Protein AF-A0AAD4Z8L3-F1 (afdb_monomer_lite)

Structure (mmCIF, N/CA/C/O backbone):
data_AF-A0AAD4Z8L3-F1
#
_entry.id   AF-A0AAD4Z8L3-F1
#
loop_
_atom_site.group_PDB
_atom_site.id
_atom_site.type_symbol
_atom_site.label_atom_id
_atom_site.label_alt_id
_atom_site.label_comp_id
_atom_site.label_asym_id
_atom_site.label_entity_id
_atom_site.label_seq_id
_atom_site.pdbx_PDB_ins_code
_atom_site.Cartn_x
_atom_site.Cartn_y
_atom_site.Cartn_z
_atom_site.occupancy
_atom_site.B_iso_or_equiv
_atom_site.auth_seq_id
_atom_site.auth_comp_id
_atom_site.auth_asym_id
_atom_site.auth_atom_id
_atom_site.pdbx_PDB_model_num
ATOM 1 N N . MET A 1 1 ? -22.658 4.045 -16.690 1.00 63.47 1 MET A N 1
ATOM 2 C CA . MET A 1 1 ? -21.871 4.458 -17.876 1.00 63.47 1 MET A CA 1
ATOM 3 C C . MET A 1 1 ? -20.687 3.513 -18.017 1.00 63.47 1 MET A C 1
ATOM 5 O O . MET A 1 1 ? -20.037 3.263 -17.012 1.00 63.47 1 MET A O 1
ATOM 9 N N . ALA A 1 2 ? -20.429 2.966 -19.207 1.00 71.88 2 ALA A N 1
ATOM 10 C CA . ALA A 1 2 ? -19.299 2.068 -19.457 1.00 71.88 2 ALA A CA 1
ATOM 11 C C . ALA A 1 2 ? -18.301 2.751 -20.402 1.00 71.88 2 ALA A C 1
ATOM 13 O O . ALA A 1 2 ? -18.690 3.223 -21.468 1.00 71.88 2 ALA A O 1
ATOM 14 N N . TYR A 1 3 ? -17.031 2.831 -20.001 1.00 79.56 3 TYR A N 1
ATOM 15 C CA . TYR A 1 3 ? -15.963 3.380 -20.837 1.00 79.56 3 TYR A CA 1
ATOM 16 C C . TYR A 1 3 ? -15.341 2.268 -21.682 1.00 79.56 3 TYR A C 1
ATOM 18 O O . TYR A 1 3 ? -14.820 1.291 -21.144 1.00 79.56 3 TYR A O 1
ATOM 26 N N . VAL A 1 4 ? -15.372 2.428 -23.005 1.00 85.44 4 VAL A N 1
ATOM 27 C CA . VAL A 1 4 ? -14.722 1.504 -23.940 1.00 85.44 4 VAL A CA 1
ATOM 28 C C . VAL A 1 4 ? -13.246 1.880 -24.056 1.00 85.44 4 VAL A C 1
ATOM 30 O O . VAL A 1 4 ? -12.906 2.985 -24.472 1.00 85.44 4 VAL A O 1
ATOM 33 N N . VAL A 1 5 ? -12.359 0.959 -23.674 1.00 83.12 5 VAL A N 1
ATOM 34 C CA . VAL A 1 5 ? -10.903 1.138 -23.766 1.00 83.12 5 VAL A CA 1
ATOM 35 C C . VAL A 1 5 ? -10.377 0.354 -24.968 1.00 83.12 5 VAL A C 1
ATOM 37 O O . VAL A 1 5 ? -10.510 -0.870 -25.015 1.00 83.12 5 VAL A O 1
ATOM 40 N N . GLY A 1 6 ? -9.755 1.050 -25.924 1.00 85.06 6 GLY A N 1
ATOM 41 C CA . GLY A 1 6 ? -9.113 0.426 -27.087 1.00 85.06 6 GLY A CA 1
ATOM 42 C C . GLY A 1 6 ? -7.962 -0.511 -26.694 1.00 85.06 6 GLY A C 1
ATOM 43 O O . GLY A 1 6 ? -7.304 -0.301 -25.672 1.00 85.06 6 GLY A O 1
ATOM 44 N N . GLU A 1 7 ? -7.698 -1.549 -27.496 1.00 81.19 7 GLU A N 1
ATOM 45 C CA . GLU A 1 7 ? -6.756 -2.628 -27.145 1.00 81.19 7 GLU A CA 1
ATOM 46 C C . GLU A 1 7 ? -5.345 -2.157 -26.779 1.00 81.19 7 GLU A C 1
ATOM 48 O O . GLU A 1 7 ? -4.801 -2.613 -25.773 1.00 81.19 7 GLU A O 1
ATOM 53 N N . GLY A 1 8 ? -4.786 -1.185 -27.505 1.00 85.00 8 GLY A N 1
ATOM 54 C CA . GLY A 1 8 ? -3.452 -0.645 -27.215 1.00 85.00 8 GLY A CA 1
ATOM 55 C C . GLY A 1 8 ? -3.352 0.132 -25.892 1.00 85.00 8 GLY A C 1
ATOM 56 O O . GLY A 1 8 ? -2.265 0.276 -25.338 1.00 85.00 8 GLY A O 1
ATOM 57 N N . GLY A 1 9 ? -4.478 0.608 -25.347 1.00 84.94 9 GLY A N 1
ATOM 58 C CA . GLY A 1 9 ? -4.519 1.442 -24.141 1.00 84.94 9 GLY A CA 1
ATOM 59 C C . GLY A 1 9 ? -4.767 0.679 -22.838 1.00 84.94 9 GLY A C 1
ATOM 60 O O . GLY A 1 9 ? -4.521 1.221 -21.758 1.00 84.94 9 GLY A O 1
ATOM 61 N N . LYS A 1 10 ? -5.218 -0.581 -22.903 1.00 88.81 10 LYS A N 1
ATOM 62 C CA . LYS A 1 10 ? -5.666 -1.356 -21.727 1.00 88.81 10 LYS A CA 1
ATOM 63 C C . LYS A 1 10 ? -4.604 -1.425 -20.629 1.00 88.81 10 LYS A C 1
ATOM 65 O O . LYS A 1 10 ? -4.886 -1.122 -19.471 1.00 88.81 10 LYS A O 1
ATOM 70 N N . LYS A 1 11 ? -3.358 -1.746 -20.994 1.00 90.75 11 LYS A N 1
ATOM 71 C CA . LYS A 1 11 ? -2.240 -1.844 -20.040 1.00 90.75 11 LYS A CA 1
ATOM 72 C C . LYS A 1 11 ? -1.977 -0.518 -19.328 1.00 90.75 11 LYS A C 1
ATOM 74 O O . LYS A 1 11 ? -1.771 -0.505 -18.114 1.00 90.75 11 LYS A O 1
ATOM 79 N N . MET A 1 12 ? -1.990 0.588 -20.067 1.00 91.62 12 MET A N 1
ATOM 80 C CA . MET A 1 12 ? -1.749 1.923 -19.521 1.00 91.62 12 MET A CA 1
ATOM 81 C C . MET A 1 12 ? -2.871 2.346 -18.567 1.00 91.62 12 MET A C 1
ATOM 83 O O . MET A 1 12 ? -2.592 2.833 -17.468 1.00 91.62 12 MET A O 1
ATOM 87 N N . VAL A 1 13 ? -4.127 2.114 -18.957 1.00 92.06 13 VAL A N 1
ATOM 88 C CA . VAL A 1 13 ? -5.303 2.443 -18.141 1.00 92.06 13 VAL A CA 1
ATOM 89 C C . VAL A 1 13 ? -5.298 1.638 -16.843 1.00 92.06 13 VAL A C 1
ATOM 91 O O . VAL A 1 13 ? -5.382 2.226 -15.765 1.00 92.06 13 VAL A O 1
ATOM 94 N N . LEU A 1 14 ? -5.102 0.318 -16.920 1.00 91.56 14 LEU A N 1
ATOM 95 C CA . LEU A 1 14 ? -5.047 -0.548 -15.739 1.00 91.56 14 LEU A CA 1
ATOM 96 C C . LEU A 1 14 ? -3.871 -0.197 -14.823 1.00 91.56 14 LEU A C 1
ATOM 98 O O . LEU A 1 14 ? -4.048 -0.113 -13.611 1.00 91.56 14 LEU A O 1
ATOM 102 N N . SER A 1 15 ? -2.690 0.076 -15.384 1.00 93.12 15 SER A N 1
ATOM 103 C CA . SER A 1 15 ? -1.519 0.488 -14.594 1.00 93.12 15 SER A CA 1
ATOM 104 C C . SER A 1 15 ? -1.769 1.806 -13.862 1.00 93.12 15 SER A C 1
ATOM 106 O O . SER A 1 15 ? -1.414 1.950 -12.691 1.00 93.12 15 SER A O 1
ATOM 108 N N . SER A 1 16 ? -2.420 2.761 -14.528 1.00 93.88 16 SER A N 1
ATOM 109 C CA . SER A 1 16 ? -2.769 4.054 -13.938 1.00 93.88 16 SER A CA 1
ATOM 110 C C . SER A 1 16 ? -3.822 3.910 -12.840 1.00 93.88 16 SER A C 1
ATOM 112 O O . SER A 1 16 ? -3.666 4.493 -11.768 1.00 93.88 16 SER A O 1
ATOM 114 N N . ALA A 1 17 ? -4.861 3.103 -13.071 1.00 94.75 17 ALA A N 1
ATOM 115 C CA . ALA A 1 17 ? -5.886 2.808 -12.074 1.00 94.75 17 ALA A CA 1
ATOM 116 C C . ALA A 1 17 ? -5.288 2.095 -10.852 1.00 94.75 17 ALA A C 1
ATOM 118 O O . ALA A 1 17 ? -5.521 2.510 -9.719 1.00 94.75 17 ALA A O 1
ATOM 119 N N . ALA A 1 18 ? -4.436 1.091 -11.071 1.00 95.38 18 ALA A N 1
ATOM 120 C CA . ALA A 1 18 ? -3.735 0.384 -10.005 1.00 95.38 18 ALA A CA 1
ATOM 121 C C . ALA A 1 18 ? -2.822 1.318 -9.198 1.00 95.38 18 ALA A C 1
ATOM 123 O O . ALA A 1 18 ? -2.751 1.206 -7.975 1.00 95.38 18 ALA A O 1
ATOM 124 N N . LYS A 1 19 ? -2.138 2.265 -9.858 1.00 95.44 19 LYS A N 1
ATOM 125 C CA . LYS A 1 19 ? -1.348 3.294 -9.172 1.00 95.44 19 LYS A CA 1
ATOM 126 C C . LYS A 1 19 ? -2.237 4.172 -8.291 1.00 95.44 19 LYS A C 1
ATOM 128 O O . LYS A 1 19 ? -1.982 4.247 -7.096 1.00 95.44 19 LYS A O 1
ATOM 133 N N . LYS A 1 20 ? -3.321 4.730 -8.842 1.00 95.56 20 LYS A N 1
ATOM 134 C CA . LYS A 1 20 ? -4.278 5.549 -8.079 1.00 95.56 20 LYS A CA 1
ATOM 135 C C . LYS A 1 20 ? -4.862 4.796 -6.883 1.00 95.56 20 LYS A C 1
ATOM 137 O O . LYS A 1 20 ? -4.989 5.368 -5.809 1.00 95.56 20 LYS A O 1
ATOM 142 N N . TRP A 1 21 ? -5.165 3.510 -7.044 1.00 94.81 21 TRP A N 1
ATOM 143 C CA . TRP A 1 21 ? -5.674 2.672 -5.959 1.00 94.81 21 TRP A CA 1
ATOM 144 C C . TRP A 1 21 ? -4.648 2.441 -4.845 1.00 94.81 21 TRP A C 1
ATOM 146 O O . TRP A 1 21 ? -4.987 2.495 -3.662 1.00 94.81 21 TRP A O 1
ATOM 156 N N . LYS A 1 22 ? -3.378 2.214 -5.204 1.00 94.75 22 LYS A N 1
ATOM 157 C CA . LYS A 1 22 ? -2.288 2.125 -4.223 1.00 94.75 22 LYS A CA 1
ATOM 158 C C . LYS A 1 22 ? -2.089 3.445 -3.486 1.00 94.75 22 LYS A C 1
ATOM 160 O O . LYS A 1 22 ? -2.004 3.426 -2.263 1.00 94.75 22 LYS A O 1
ATOM 165 N N . ASP A 1 23 ? -2.062 4.558 -4.215 1.00 95.25 23 ASP A N 1
ATOM 166 C CA . ASP A 1 23 ? -1.884 5.896 -3.646 1.00 95.25 23 ASP A CA 1
ATOM 167 C C . ASP A 1 23 ? -3.041 6.233 -2.694 1.00 95.25 23 ASP A C 1
ATOM 169 O O . ASP A 1 23 ? -2.814 6.681 -1.575 1.00 95.25 23 ASP A O 1
ATOM 173 N N . PHE A 1 24 ? -4.277 5.909 -3.078 1.00 94.38 24 PHE A N 1
ATOM 174 C CA . PHE A 1 24 ? -5.457 6.044 -2.226 1.00 94.38 24 PHE A CA 1
ATOM 175 C C . PHE A 1 24 ? -5.319 5.269 -0.907 1.00 94.38 24 PHE A C 1
ATOM 177 O O . PHE A 1 24 ? -5.449 5.847 0.173 1.00 94.38 24 PHE A O 1
ATOM 184 N N . LYS A 1 25 ? -4.985 3.973 -0.976 1.00 93.12 25 LYS A N 1
ATOM 185 C CA . LYS A 1 25 ? -4.758 3.149 0.223 1.00 93.12 25 LYS A CA 1
ATOM 186 C C . LYS A 1 25 ? -3.622 3.691 1.088 1.00 93.12 25 LYS A C 1
ATOM 188 O O . LYS A 1 25 ? -3.723 3.639 2.310 1.00 93.12 25 LYS A O 1
ATOM 193 N N . PHE A 1 26 ? -2.548 4.181 0.472 1.00 93.25 26 PHE A N 1
ATOM 194 C CA . PHE A 1 26 ? -1.414 4.769 1.181 1.00 93.25 26 PHE A CA 1
ATOM 195 C C . PHE A 1 26 ? -1.822 6.031 1.944 1.00 93.25 26 PHE A C 1
ATOM 197 O O . PHE A 1 26 ? -1.524 6.137 3.132 1.00 93.25 26 PHE A O 1
ATOM 204 N N . THR A 1 27 ? -2.546 6.944 1.296 1.00 93.38 27 THR A N 1
ATOM 205 C CA . THR A 1 27 ? -3.064 8.167 1.921 1.00 93.38 27 THR A CA 1
ATOM 206 C C . THR A 1 27 ? -3.957 7.838 3.112 1.00 93.38 27 THR A C 1
ATOM 208 O O . THR A 1 27 ? -3.755 8.395 4.190 1.00 93.38 27 THR A O 1
ATOM 211 N N . LEU A 1 28 ? -4.869 6.869 2.960 1.00 92.81 28 LEU A N 1
ATOM 212 C CA . LEU A 1 28 ? -5.715 6.401 4.060 1.00 92.81 28 LEU A CA 1
ATOM 213 C C . LEU A 1 28 ? -4.890 5.902 5.248 1.00 92.81 28 LEU A C 1
ATOM 215 O O . LEU A 1 28 ? -5.101 6.327 6.381 1.00 92.81 28 LEU A O 1
ATOM 219 N N . THR A 1 29 ? -3.914 5.032 4.987 1.00 92.19 29 THR A N 1
ATOM 220 C CA . THR A 1 29 ? -3.067 4.471 6.041 1.00 92.19 29 THR A CA 1
ATOM 221 C C . THR A 1 29 ? -2.218 5.544 6.729 1.00 92.19 29 THR A C 1
ATOM 223 O O . THR A 1 29 ? -2.187 5.591 7.955 1.00 92.19 29 THR A O 1
ATOM 226 N N . ARG A 1 30 ? -1.572 6.443 5.975 1.00 91.88 30 ARG A N 1
ATOM 227 C CA . ARG A 1 30 ? -0.691 7.475 6.544 1.00 91.88 30 ARG A CA 1
ATOM 228 C C . ARG A 1 30 ? -1.418 8.573 7.310 1.00 91.88 30 ARG A C 1
ATOM 230 O O . ARG A 1 30 ? -0.879 9.030 8.308 1.00 91.88 30 ARG A O 1
ATOM 237 N N . GLN A 1 31 ? -2.570 9.031 6.828 1.00 90.44 31 GLN A N 1
ATOM 238 C CA . GLN A 1 31 ? -3.251 10.192 7.411 1.00 90.44 31 GLN A CA 1
ATOM 239 C C . GLN A 1 31 ? -4.284 9.803 8.467 1.00 90.44 31 GLN A C 1
ATOM 241 O O . GLN A 1 31 ? -4.454 10.534 9.437 1.00 90.44 31 GLN A O 1
ATOM 246 N N . PHE A 1 32 ? -4.961 8.666 8.291 1.00 90.25 32 PHE A N 1
ATOM 247 C CA . PHE A 1 32 ? -6.131 8.321 9.101 1.00 90.25 32 PHE A CA 1
ATOM 248 C C . PHE A 1 32 ? -5.942 7.078 9.969 1.00 90.25 32 PHE A C 1
ATOM 250 O O . PHE A 1 32 ? -6.732 6.889 10.880 1.00 90.25 32 PHE A O 1
ATOM 257 N N . ILE A 1 33 ? -4.926 6.238 9.724 1.00 91.38 33 ILE A N 1
ATOM 258 C CA . ILE A 1 33 ? -4.706 5.012 10.514 1.00 91.38 33 ILE A CA 1
ATOM 259 C C . ILE A 1 33 ? -3.481 5.146 11.414 1.00 91.38 33 ILE A C 1
ATOM 261 O O . ILE A 1 33 ? -3.617 5.106 12.632 1.00 91.38 33 ILE A O 1
ATOM 265 N N . LEU A 1 34 ? -2.289 5.341 10.839 1.00 88.62 34 LEU A N 1
ATOM 266 C CA . LEU A 1 34 ? -1.033 5.359 11.601 1.00 88.62 34 LEU A CA 1
ATOM 267 C C . LEU A 1 34 ? -0.994 6.414 12.726 1.00 88.62 34 LEU A C 1
ATOM 269 O O . LEU A 1 34 ? -0.533 6.066 13.811 1.00 88.62 34 LEU A O 1
ATOM 273 N N . PRO A 1 35 ? -1.498 7.656 12.549 1.00 90.12 35 PRO A N 1
ATOM 274 C CA . PRO A 1 35 ? -1.492 8.651 13.626 1.00 90.12 35 PRO A CA 1
ATOM 275 C C . PRO A 1 35 ? -2.384 8.272 14.813 1.00 90.12 35 PRO A C 1
ATOM 277 O O . PRO A 1 35 ? -2.126 8.695 15.934 1.00 90.12 35 PRO A O 1
ATOM 280 N N . PHE A 1 36 ? -3.418 7.463 14.571 1.00 88.75 36 PHE A N 1
ATOM 281 C CA . PHE A 1 36 ? -4.417 7.070 15.565 1.00 88.75 36 PHE A CA 1
ATOM 282 C C . PHE A 1 36 ? -4.312 5.589 15.942 1.00 88.75 36 PHE A C 1
ATOM 284 O O . PHE A 1 36 ? -5.249 5.034 16.508 1.00 88.75 36 PHE A O 1
ATOM 291 N N . ALA A 1 37 ? -3.176 4.937 15.668 1.00 83.75 37 ALA A N 1
ATOM 292 C CA . ALA A 1 37 ? -2.984 3.510 15.939 1.00 83.75 37 ALA A CA 1
ATOM 293 C C . ALA A 1 37 ? -3.247 3.138 17.415 1.00 83.75 37 ALA A C 1
ATOM 295 O O . ALA A 1 37 ? -3.783 2.068 17.702 1.00 83.75 37 ALA A O 1
ATOM 296 N N . ASN A 1 38 ? -2.941 4.053 18.342 1.00 83.62 38 ASN A N 1
ATOM 297 C CA . ASN A 1 38 ? -3.179 3.885 19.779 1.00 83.62 38 ASN A CA 1
ATOM 298 C C . ASN A 1 38 ? -4.615 4.255 20.206 1.00 83.62 38 ASN A C 1
ATOM 300 O O . ASN A 1 38 ? -5.100 3.787 21.234 1.00 83.62 38 ASN A O 1
ATOM 304 N N . GLU A 1 39 ? -5.319 5.070 19.419 1.00 86.19 39 GLU A N 1
ATOM 305 C CA . GLU A 1 39 ? -6.630 5.640 19.746 1.00 86.19 39 GLU A CA 1
ATOM 306 C C . GLU A 1 39 ? -7.736 4.976 18.917 1.00 86.19 39 GLU A C 1
ATOM 308 O O . GLU A 1 39 ? -8.315 5.563 18.000 1.00 86.19 39 GLU A O 1
ATOM 313 N N . LYS A 1 40 ? -8.069 3.729 19.272 1.00 78.94 40 LYS A N 1
ATOM 314 C CA . LYS A 1 40 ? -9.056 2.904 18.547 1.00 78.94 40 LYS A CA 1
ATOM 315 C C . LYS A 1 40 ? -10.440 3.544 18.420 1.00 78.94 40 LYS A C 1
ATOM 317 O O . LYS A 1 40 ? -11.185 3.196 17.510 1.00 78.94 40 LYS A O 1
ATOM 322 N N . GLU A 1 41 ? -10.801 4.471 19.305 1.00 81.62 41 GLU A N 1
ATOM 323 C CA . GLU A 1 41 ? -12.097 5.153 19.247 1.00 81.62 41 GLU A CA 1
ATOM 324 C C . GLU A 1 41 ? -12.241 6.055 18.022 1.00 81.62 41 GLU A C 1
ATOM 326 O O . GLU A 1 41 ? -13.311 6.087 17.419 1.00 81.62 41 GLU A O 1
ATOM 331 N N . LYS A 1 42 ? -11.157 6.715 17.600 1.00 82.12 42 LYS A N 1
ATOM 332 C CA . LYS A 1 42 ? -11.161 7.608 16.431 1.00 82.12 42 LYS A CA 1
ATOM 333 C C . LYS A 1 42 ? -11.138 6.854 15.100 1.00 82.12 42 LYS A C 1
ATOM 335 O O . LYS A 1 42 ? -11.382 7.453 14.061 1.00 82.12 42 LYS A O 1
ATOM 340 N N . LEU A 1 43 ? -10.867 5.548 15.135 1.00 86.00 43 LEU A N 1
ATOM 341 C CA . LEU A 1 43 ? -10.808 4.676 13.960 1.00 86.00 43 LEU A CA 1
ATOM 342 C C . LEU A 1 43 ? -12.137 3.980 13.643 1.00 86.00 43 LEU A C 1
ATOM 344 O O . LEU A 1 43 ? -12.222 3.313 12.616 1.00 86.00 43 LEU A O 1
ATOM 348 N N . LYS A 1 44 ? -13.160 4.114 14.501 1.00 83.88 44 LYS A N 1
ATOM 349 C CA . LYS A 1 44 ? -14.444 3.402 14.352 1.00 83.88 44 LYS A CA 1
ATOM 350 C C . LYS A 1 44 ? -15.248 3.830 13.130 1.00 83.88 44 LYS A C 1
ATOM 352 O O . LYS A 1 44 ? -16.081 3.058 12.664 1.00 83.88 44 LYS A O 1
ATOM 357 N N . ASP A 1 45 ? -15.041 5.053 12.654 1.00 85.25 45 ASP A N 1
ATOM 358 C CA . ASP A 1 45 ? -15.787 5.601 11.530 1.00 85.25 45 ASP A CA 1
ATOM 359 C C . ASP A 1 45 ? -14.834 5.997 10.396 1.00 85.25 45 ASP A C 1
ATOM 361 O O . ASP A 1 45 ? -13.751 6.538 10.654 1.00 85.25 45 ASP A O 1
ATOM 365 N N . PRO A 1 46 ? -15.208 5.722 9.133 1.00 88.00 46 PRO A N 1
ATOM 366 C CA . PRO A 1 46 ? -14.404 6.118 7.993 1.00 88.00 46 PRO A CA 1
ATOM 367 C C . PRO A 1 46 ? -14.331 7.650 7.885 1.00 88.00 46 PRO A C 1
ATOM 369 O O . PRO A 1 46 ? -15.259 8.358 8.291 1.00 88.00 46 PRO A O 1
ATOM 372 N N . PRO A 1 47 ? -13.257 8.194 7.287 1.00 88.19 47 PRO A N 1
ATOM 373 C CA . PRO A 1 47 ? -13.141 9.630 7.075 1.00 88.19 47 PRO A CA 1
ATOM 374 C C . PRO A 1 47 ? -14.309 10.177 6.246 1.00 88.19 47 PRO A C 1
ATOM 376 O O . PRO A 1 47 ? -14.616 9.644 5.180 1.00 88.19 47 PRO A O 1
ATOM 379 N N . GLN A 1 48 ? -14.899 11.297 6.678 1.00 86.38 48 GLN A N 1
ATOM 380 C CA . GLN A 1 48 ? -16.044 11.930 5.997 1.00 86.38 48 GLN A CA 1
ATOM 381 C C . GLN A 1 48 ? -15.773 12.263 4.519 1.00 86.38 48 GLN A C 1
ATOM 383 O O . GLN A 1 48 ? -16.689 12.258 3.701 1.00 86.38 48 GLN A O 1
ATOM 388 N N . LEU A 1 49 ? -14.507 12.511 4.166 1.00 88.25 49 LEU A N 1
ATOM 389 C CA . LEU A 1 49 ? -14.057 12.767 2.793 1.00 88.25 49 LEU A CA 1
ATOM 390 C C . LEU A 1 49 ? -14.302 11.584 1.840 1.00 88.25 49 LEU A C 1
ATOM 392 O O . LEU A 1 49 ? -14.354 11.776 0.628 1.00 88.25 49 LEU A O 1
ATOM 396 N N . TYR A 1 50 ? -14.442 10.370 2.376 1.00 89.75 50 TYR A N 1
ATOM 397 C CA . TYR A 1 50 ? -14.613 9.136 1.616 1.00 89.75 50 TYR A CA 1
ATOM 398 C C . TYR A 1 50 ? -15.895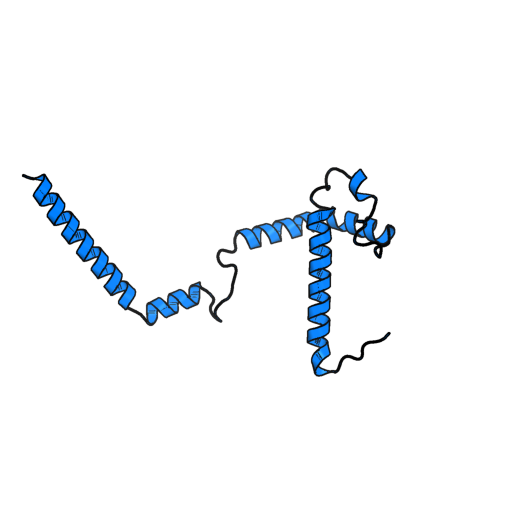 8.413 2.038 1.00 89.75 50 TYR A C 1
ATOM 400 O O . TYR A 1 50 ? -15.883 7.262 2.465 1.00 89.75 50 TYR A O 1
ATOM 408 N N . ASN A 1 51 ? -17.022 9.105 1.876 1.00 88.31 51 ASN A N 1
ATOM 409 C CA . ASN A 1 51 ? -18.373 8.618 2.174 1.00 88.31 51 ASN A CA 1
ATOM 410 C C . ASN A 1 51 ? -18.813 7.373 1.376 1.00 88.31 51 ASN A C 1
ATOM 412 O O . ASN A 1 51 ? -19.809 6.748 1.722 1.00 88.31 51 ASN A O 1
ATOM 416 N N . PHE A 1 52 ? -18.091 7.011 0.315 1.00 90.12 52 PHE A N 1
ATOM 417 C CA . PHE A 1 52 ? -18.346 5.805 -0.475 1.00 90.12 52 PHE A CA 1
ATOM 418 C C . PHE A 1 52 ? -17.783 4.523 0.157 1.00 90.12 52 PHE A C 1
ATOM 420 O O . PHE A 1 52 ? -18.019 3.440 -0.374 1.00 90.12 52 PHE A O 1
ATOM 427 N N . ILE A 1 53 ? -17.001 4.622 1.238 1.00 91.62 53 ILE A N 1
ATOM 428 C CA . ILE A 1 53 ? -16.458 3.455 1.938 1.00 91.62 53 ILE A CA 1
ATOM 429 C C . ILE A 1 53 ? -17.485 2.976 2.962 1.00 91.62 53 ILE A C 1
ATOM 431 O O . ILE A 1 53 ? -17.834 3.699 3.894 1.00 91.62 53 ILE A O 1
ATOM 435 N N . GLU A 1 54 ? -17.934 1.732 2.823 1.00 93.38 54 GLU A N 1
ATOM 436 C CA . GLU A 1 54 ? -18.800 1.107 3.819 1.00 93.38 54 GLU A CA 1
ATOM 437 C C . GLU A 1 54 ? -18.038 0.833 5.120 1.00 93.38 54 GLU A C 1
ATOM 439 O O . GLU A 1 54 ? -16.868 0.441 5.108 1.00 93.38 54 GLU A O 1
ATOM 444 N N . LYS A 1 55 ? -18.727 0.956 6.259 1.00 91.12 55 LYS A N 1
ATOM 445 C CA . LYS A 1 55 ? -18.123 0.750 7.583 1.00 91.12 55 LYS A CA 1
ATOM 446 C C . LYS A 1 55 ? -17.484 -0.635 7.738 1.00 91.12 55 LYS A C 1
ATOM 448 O O . LYS A 1 55 ? -16.360 -0.737 8.209 1.00 91.12 55 LYS A O 1
ATOM 453 N N . LEU A 1 56 ? -18.137 -1.682 7.231 1.00 92.00 56 LEU A N 1
ATOM 454 C CA . LEU A 1 56 ? -17.599 -3.049 7.246 1.00 92.00 56 LEU A CA 1
ATOM 455 C C . LEU A 1 56 ? -16.265 -3.160 6.490 1.00 92.00 56 LEU A C 1
ATOM 457 O O . LEU A 1 56 ? -15.337 -3.830 6.941 1.00 92.00 56 LEU A O 1
ATOM 461 N N . GLN A 1 57 ? -16.157 -2.488 5.340 1.00 93.44 57 GLN A N 1
ATOM 462 C CA . GLN A 1 57 ? -14.932 -2.474 4.538 1.00 93.44 57 GLN A CA 1
ATOM 463 C C . GLN A 1 57 ? -13.827 -1.672 5.225 1.00 93.44 57 GLN A C 1
ATOM 465 O O . GLN A 1 57 ? -12.659 -2.060 5.171 1.00 93.44 57 GLN A O 1
ATOM 470 N N . TRP A 1 58 ? -14.198 -0.567 5.873 1.00 93.62 58 TRP A N 1
ATOM 471 C CA . TRP A 1 58 ? -13.283 0.247 6.661 1.00 93.62 58 TRP A CA 1
ATOM 472 C C . TRP A 1 58 ? -12.707 -0.535 7.844 1.00 93.62 58 TRP A C 1
ATOM 474 O O . TRP A 1 58 ? -11.487 -0.603 7.978 1.00 93.62 58 TRP A O 1
ATOM 484 N N . ASP A 1 59 ? -13.551 -1.204 8.629 1.00 92.81 59 ASP A N 1
ATOM 485 C CA . ASP A 1 59 ? -13.127 -1.980 9.798 1.00 92.81 59 ASP A CA 1
ATOM 486 C C . ASP A 1 59 ? -12.164 -3.109 9.403 1.00 92.81 59 ASP A C 1
ATOM 488 O O . ASP A 1 59 ? -11.090 -3.263 9.994 1.00 92.81 59 ASP A O 1
ATOM 492 N N . ALA A 1 60 ? -12.487 -3.851 8.336 1.00 94.31 60 ALA A N 1
ATOM 493 C CA . ALA A 1 60 ? -11.601 -4.877 7.789 1.00 94.31 60 ALA A CA 1
ATOM 494 C C . ALA A 1 60 ? -10.263 -4.286 7.305 1.00 94.31 60 ALA A C 1
ATOM 496 O O . ALA A 1 60 ? -9.196 -4.878 7.500 1.00 94.31 60 ALA A O 1
ATOM 497 N N . PHE A 1 61 ? -10.297 -3.099 6.694 1.00 93.38 61 PHE A N 1
ATOM 498 C CA . PHE A 1 61 ? -9.095 -2.414 6.235 1.00 93.38 61 PHE A CA 1
ATOM 499 C C . PHE A 1 61 ? -8.214 -1.952 7.401 1.00 93.38 61 PHE A C 1
ATOM 501 O O . PHE A 1 61 ? -7.007 -2.204 7.373 1.00 93.38 61 PHE A O 1
ATOM 508 N N . VAL A 1 62 ? -8.790 -1.344 8.440 1.00 92.75 62 VAL A N 1
ATOM 509 C CA . VAL A 1 62 ? -8.069 -0.934 9.654 1.00 92.75 62 VAL A CA 1
ATOM 510 C C . VAL A 1 62 ? -7.431 -2.145 10.330 1.00 92.75 62 VAL A C 1
ATOM 512 O O . VAL A 1 62 ? -6.230 -2.120 10.597 1.00 92.75 62 VAL A O 1
ATOM 515 N N . ALA A 1 63 ? -8.179 -3.240 10.509 1.00 92.81 63 ALA A N 1
ATOM 516 C CA . ALA A 1 63 ? -7.646 -4.482 11.069 1.00 92.81 63 ALA A CA 1
ATOM 517 C C . ALA A 1 63 ? -6.454 -5.016 10.256 1.00 92.81 63 ALA A C 1
ATOM 519 O O . ALA A 1 63 ? -5.429 -5.384 10.826 1.00 92.81 63 ALA A O 1
ATOM 520 N N . SER A 1 64 ? -6.536 -4.978 8.920 1.00 93.62 64 SER A N 1
ATOM 521 C CA . SER A 1 64 ? -5.425 -5.403 8.057 1.00 93.62 64 SER A CA 1
ATOM 522 C C . SER A 1 64 ? -4.172 -4.534 8.220 1.00 93.62 64 SER A C 1
ATOM 524 O O . SER A 1 64 ? -3.053 -5.040 8.149 1.00 93.62 64 SER A O 1
ATOM 526 N N . ARG A 1 65 ? -4.340 -3.225 8.451 1.00 91.94 65 ARG A N 1
ATOM 527 C CA . ARG A 1 65 ? -3.241 -2.254 8.579 1.00 91.94 65 ARG A CA 1
ATOM 528 C C . ARG A 1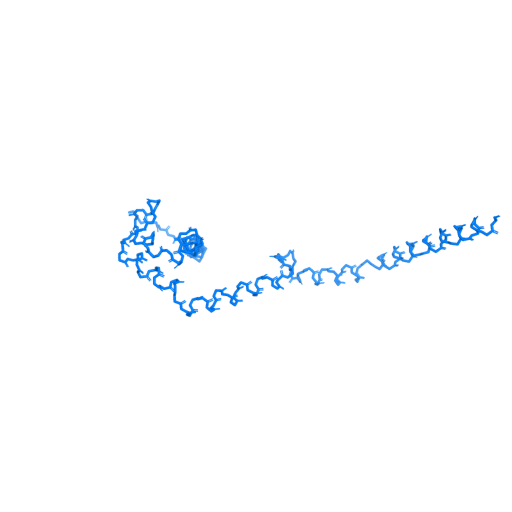 65 ? -2.609 -2.218 9.964 1.00 91.94 65 ARG A C 1
ATOM 530 O O . ARG A 1 65 ? -1.468 -1.788 10.067 1.00 91.94 65 ARG A O 1
ATOM 537 N N . LEU A 1 66 ? -3.323 -2.680 10.986 1.00 90.81 66 LEU A N 1
ATOM 538 C CA . LEU A 1 66 ? -2.813 -2.846 12.349 1.00 90.81 66 LEU A CA 1
ATOM 539 C C . LEU A 1 66 ? -2.280 -4.263 12.618 1.00 90.81 66 LEU A C 1
ATOM 541 O O . LEU A 1 66 ? -1.891 -4.570 13.741 1.00 90.81 66 LEU A O 1
ATOM 545 N N . SER A 1 67 ? -2.286 -5.142 11.614 1.00 93.25 67 SER A N 1
ATOM 546 C CA . SER A 1 67 ? -1.723 -6.486 11.745 1.00 93.25 67 SER A CA 1
ATOM 547 C C . SER A 1 67 ? -0.195 -6.450 11.853 1.00 93.25 67 SER A C 1
ATOM 549 O O . SER A 1 67 ? 0.468 -5.647 11.190 1.00 93.25 67 SER A O 1
ATOM 551 N N . LEU A 1 68 ? 0.363 -7.371 12.644 1.00 93.38 68 LEU A N 1
ATOM 552 C CA . LEU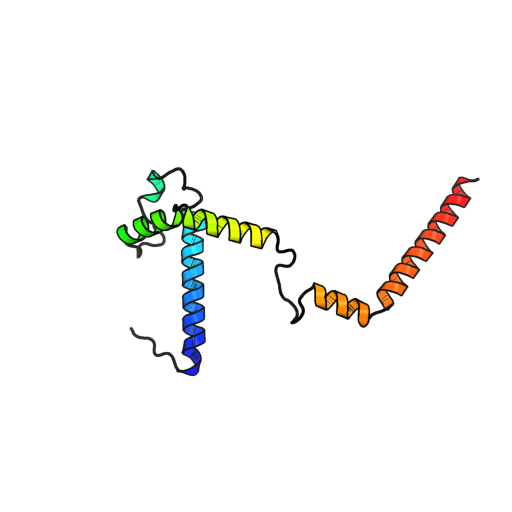 A 1 68 ? 1.813 -7.520 12.817 1.00 93.38 68 LEU A CA 1
ATOM 553 C C . LEU A 1 68 ? 2.526 -7.797 11.485 1.00 93.38 68 LEU A C 1
ATOM 555 O O . LEU A 1 68 ? 3.589 -7.240 11.221 1.00 93.38 68 LEU A O 1
ATOM 559 N N . ASP A 1 69 ? 1.912 -8.600 10.612 1.00 93.81 69 ASP A N 1
ATOM 560 C CA . ASP A 1 69 ? 2.462 -8.914 9.290 1.00 93.81 69 ASP A CA 1
ATOM 561 C C . ASP A 1 69 ? 2.627 -7.653 8.434 1.00 93.81 69 ASP A C 1
ATOM 563 O O . ASP A 1 69 ? 3.647 -7.460 7.765 1.00 93.81 69 ASP A O 1
ATOM 567 N N . PHE A 1 70 ? 1.632 -6.760 8.467 1.00 91.44 70 PHE A N 1
ATOM 568 C CA . PHE A 1 70 ? 1.710 -5.498 7.745 1.00 91.44 70 PHE A CA 1
ATOM 569 C C . PHE A 1 70 ? 2.786 -4.582 8.329 1.00 91.44 70 PHE A C 1
ATOM 571 O O . PHE A 1 70 ? 3.534 -3.971 7.567 1.00 91.44 70 PHE A O 1
ATOM 578 N N . GLU A 1 71 ? 2.889 -4.498 9.655 1.00 91.56 71 GLU A N 1
ATOM 579 C CA . GLU A 1 71 ? 3.896 -3.685 10.340 1.00 91.56 71 GLU A CA 1
ATOM 580 C C . GLU A 1 71 ? 5.328 -4.143 10.018 1.00 91.56 71 GLU A C 1
ATOM 582 O O . GLU A 1 71 ? 6.192 -3.318 9.698 1.00 91.56 71 GLU A O 1
ATOM 587 N N . ALA A 1 72 ? 5.571 -5.456 10.000 1.00 94.25 72 ALA A N 1
ATOM 588 C CA . ALA A 1 72 ? 6.858 -6.033 9.624 1.00 94.25 72 ALA A CA 1
ATOM 589 C C . ALA A 1 72 ? 7.242 -5.672 8.178 1.00 94.25 72 ALA A C 1
ATOM 591 O O . ALA A 1 72 ? 8.325 -5.143 7.926 1.00 94.25 72 ALA A O 1
ATOM 592 N N . VAL A 1 73 ? 6.332 -5.871 7.218 1.00 94.12 73 VAL A N 1
ATOM 593 C CA . VAL A 1 73 ? 6.590 -5.527 5.808 1.00 94.12 73 VAL A CA 1
ATOM 594 C C . VAL A 1 73 ? 6.757 -4.016 5.622 1.00 94.12 73 VAL A C 1
ATOM 596 O O . VAL A 1 73 ? 7.627 -3.569 4.871 1.00 94.12 73 VAL A O 1
ATOM 599 N N . HIS A 1 74 ? 5.937 -3.210 6.297 1.00 90.62 74 HIS A N 1
ATOM 600 C CA . HIS A 1 74 ? 5.991 -1.754 6.208 1.00 90.62 74 HIS A CA 1
ATOM 601 C C . HIS A 1 74 ? 7.317 -1.206 6.751 1.00 90.62 74 HIS A C 1
ATOM 603 O O . HIS A 1 74 ? 7.953 -0.374 6.099 1.00 90.62 74 HIS A O 1
ATOM 609 N N . SER A 1 75 ? 7.754 -1.676 7.922 1.00 91.31 75 SER A N 1
ATOM 610 C CA . SER A 1 75 ? 9.021 -1.262 8.535 1.00 91.31 75 SER A CA 1
ATOM 611 C C . SER A 1 75 ? 10.223 -1.672 7.685 1.00 91.31 75 SER A C 1
ATOM 613 O O . SER A 1 75 ? 11.078 -0.832 7.402 1.00 91.31 75 SER A O 1
ATOM 615 N N . GLU A 1 76 ? 10.248 -2.904 7.172 1.00 95.00 76 GLU A N 1
ATOM 616 C CA . GLU A 1 76 ? 11.307 -3.380 6.279 1.00 95.00 76 GLU A CA 1
ATOM 617 C C . GLU A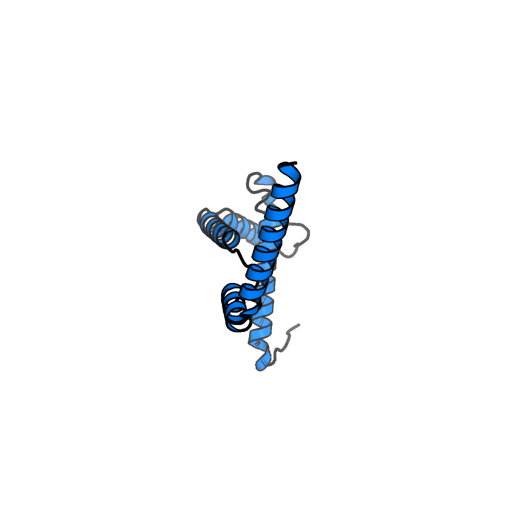 1 76 ? 11.397 -2.527 5.001 1.00 95.00 76 GLU A C 1
ATOM 619 O O . GLU A 1 76 ? 12.482 -2.108 4.584 1.00 95.00 76 GLU A O 1
ATOM 624 N N . GLN A 1 77 ? 10.257 -2.214 4.375 1.00 91.94 77 GLN A N 1
ATOM 625 C CA . GLN A 1 77 ? 10.232 -1.331 3.208 1.00 91.94 77 GLN A CA 1
ATOM 626 C C . GLN A 1 77 ? 10.690 0.089 3.547 1.00 91.94 77 GLN A C 1
ATOM 628 O O . GLN A 1 77 ? 11.436 0.677 2.762 1.00 91.94 77 GLN A O 1
ATOM 633 N N . SER A 1 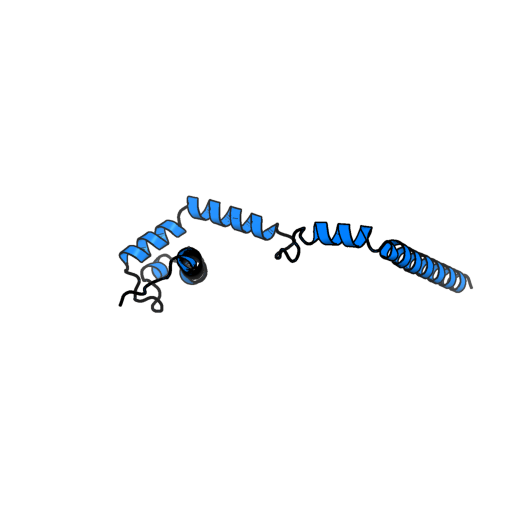78 ? 10.295 0.626 4.702 1.00 90.12 78 SER A N 1
ATOM 634 C CA . SER A 1 78 ? 10.741 1.941 5.167 1.00 90.12 78 SER A CA 1
ATOM 635 C C . SER A 1 78 ? 12.262 1.984 5.328 1.00 90.12 78 SER A C 1
ATOM 637 O O . SER A 1 78 ? 12.905 2.863 4.758 1.00 90.12 78 SER A O 1
ATOM 639 N N . GLN A 1 79 ? 12.852 0.986 5.993 1.00 94.00 79 GLN A N 1
ATOM 640 C CA . GLN A 1 79 ? 14.305 0.867 6.163 1.00 94.00 79 GLN A CA 1
ATOM 641 C C . GLN A 1 79 ? 15.038 0.734 4.821 1.00 94.00 79 GLN A C 1
ATOM 643 O O . GLN A 1 79 ? 16.094 1.331 4.615 1.00 94.00 79 GLN A O 1
ATOM 648 N N . ARG A 1 80 ? 14.479 -0.023 3.866 1.00 92.50 80 ARG A N 1
ATOM 649 C CA . ARG A 1 80 ? 15.036 -0.112 2.505 1.00 92.50 80 ARG A CA 1
ATOM 650 C C . ARG A 1 80 ? 15.032 1.238 1.788 1.00 92.50 80 ARG A C 1
ATOM 652 O O . ARG A 1 80 ? 15.956 1.506 1.025 1.00 92.50 80 ARG A O 1
ATOM 659 N N . ARG A 1 81 ? 14.002 2.072 1.984 1.00 89.19 81 ARG A N 1
ATOM 660 C CA . ARG A 1 81 ? 13.958 3.422 1.392 1.00 89.19 81 ARG A CA 1
ATOM 661 C C . ARG A 1 81 ? 14.904 4.387 2.088 1.00 89.19 81 ARG A C 1
ATOM 663 O O . ARG A 1 81 ? 15.531 5.168 1.391 1.00 89.19 81 ARG A O 1
ATOM 670 N N . GLU A 1 82 ? 15.036 4.306 3.406 1.00 91.12 82 GLU A N 1
ATOM 671 C CA . GLU A 1 82 ? 15.976 5.128 4.176 1.00 91.12 82 GLU A CA 1
ATOM 672 C C . GLU A 1 82 ? 17.430 4.899 3.740 1.00 91.12 82 GLU A C 1
ATOM 674 O O . GLU A 1 82 ? 18.178 5.850 3.549 1.00 91.12 82 GLU A O 1
ATOM 679 N N . LYS A 1 83 ? 17.807 3.642 3.476 1.00 90.94 83 LYS A N 1
ATOM 680 C CA . LYS A 1 83 ? 19.138 3.278 2.957 1.00 90.94 83 LYS A CA 1
ATOM 681 C C . LYS A 1 83 ? 19.352 3.630 1.477 1.00 90.94 83 LYS A C 1
ATOM 683 O O . LYS A 1 83 ? 20.417 3.353 0.932 1.00 90.94 83 LYS A O 1
ATOM 688 N N . CYS A 1 84 ? 18.346 4.168 0.788 1.00 84.62 84 CYS A N 1
ATOM 689 C CA . CYS A 1 84 ? 18.440 4.488 -0.631 1.00 84.62 84 CYS A CA 1
ATOM 690 C C . CYS A 1 84 ? 19.081 5.871 -0.811 1.00 84.62 84 CYS A C 1
ATOM 692 O O . CYS A 1 84 ? 18.396 6.887 -0.771 1.00 84.62 84 CYS A O 1
ATOM 694 N N . GLU A 1 85 ? 20.395 5.895 -1.036 1.00 83.88 85 GLU A N 1
ATOM 695 C CA . GLU A 1 85 ? 21.177 7.127 -1.223 1.00 83.88 85 GLU A CA 1
ATOM 696 C C . GLU A 1 85 ? 20.694 7.971 -2.418 1.00 83.88 85 GLU A C 1
ATOM 698 O O . GLU A 1 85 ? 20.638 9.198 -2.350 1.00 83.88 85 GLU A O 1
ATOM 703 N N . TYR A 1 86 ? 20.256 7.315 -3.501 1.00 81.75 86 TYR A N 1
ATOM 704 C CA . TYR A 1 86 ? 19.810 7.984 -4.723 1.00 81.75 86 TYR A CA 1
ATOM 705 C C . TYR A 1 86 ? 18.328 7.730 -5.014 1.00 81.75 86 TYR A C 1
ATOM 707 O O . TYR A 1 86 ? 17.924 6.647 -5.442 1.00 81.75 86 TYR A O 1
ATOM 715 N N . ASN A 1 87 ? 17.512 8.776 -4.876 1.00 74.25 87 ASN A N 1
ATOM 716 C CA . ASN A 1 87 ? 16.058 8.698 -5.064 1.00 74.25 87 ASN A CA 1
ATOM 717 C C . ASN A 1 87 ? 15.608 8.536 -6.527 1.00 74.25 87 ASN A C 1
ATOM 719 O O . ASN A 1 87 ? 14.490 8.081 -6.788 1.00 74.25 87 ASN A O 1
ATOM 723 N N . HIS A 1 88 ? 16.459 8.894 -7.492 1.00 72.62 88 HIS A N 1
ATOM 724 C CA . HIS A 1 88 ? 16.119 8.920 -8.914 1.00 72.62 88 HIS A CA 1
ATOM 725 C C . HIS A 1 88 ? 17.117 8.120 -9.752 1.00 72.62 88 HIS A C 1
ATOM 727 O O . HIS A 1 88 ? 18.326 8.181 -9.546 1.00 72.62 88 HIS A O 1
ATOM 733 N N . ARG A 1 89 ? 16.611 7.423 -10.775 1.00 68.38 89 ARG A N 1
ATOM 734 C CA . ARG A 1 89 ? 17.428 6.887 -11.871 1.00 68.38 89 ARG A CA 1
ATOM 735 C C . ARG A 1 89 ? 17.382 7.872 -13.042 1.00 68.38 89 ARG A C 1
ATOM 737 O O . ARG A 1 89 ? 16.528 7.738 -13.910 1.00 68.38 89 ARG A O 1
ATOM 744 N N . LEU A 1 90 ? 18.270 8.870 -13.049 1.00 65.00 90 LEU A N 1
ATOM 745 C CA . LEU A 1 90 ? 18.365 9.855 -14.145 1.00 65.00 90 LEU A CA 1
ATOM 746 C C . LEU A 1 90 ? 19.092 9.323 -15.396 1.00 65.00 90 LEU A C 1
ATOM 748 O O . LEU A 1 90 ? 19.039 9.943 -16.451 1.00 65.00 90 LEU A O 1
ATOM 752 N N . SER A 1 91 ? 19.746 8.163 -15.303 1.00 68.94 91 SER A N 1
ATOM 753 C CA . SER A 1 91 ? 20.452 7.517 -16.413 1.00 68.94 91 SER A CA 1
ATOM 754 C C . SER A 1 91 ? 20.203 6.012 -16.400 1.00 68.94 91 SER A C 1
ATOM 756 O O . SER A 1 91 ? 19.938 5.432 -15.343 1.00 68.94 91 SER A O 1
ATOM 758 N N . ARG A 1 92 ? 20.349 5.353 -17.560 1.00 74.31 92 ARG A N 1
ATOM 759 C CA . ARG A 1 92 ? 20.284 3.884 -17.684 1.00 74.31 92 ARG A CA 1
ATOM 760 C C . ARG A 1 92 ? 21.243 3.189 -16.704 1.00 74.31 92 ARG A C 1
ATOM 762 O O . ARG A 1 92 ? 20.922 2.097 -16.245 1.00 74.31 92 ARG A O 1
ATOM 769 N N . LYS A 1 93 ? 22.367 3.836 -16.353 1.00 77.44 93 LYS A N 1
ATOM 770 C CA . LYS A 1 93 ? 23.354 3.334 -15.379 1.00 77.44 93 LYS A CA 1
ATOM 771 C C . LYS A 1 93 ? 23.207 3.896 -13.947 1.00 77.44 93 LYS A C 1
ATOM 773 O O . LYS A 1 93 ? 23.908 3.440 -13.054 1.00 77.44 93 LYS A O 1
ATOM 778 N N . GLY A 1 94 ? 22.288 4.837 -13.699 1.00 80.38 94 GLY A N 1
ATOM 779 C CA . GLY A 1 94 ? 22.166 5.541 -12.408 1.00 80.38 94 GLY A CA 1
ATOM 780 C C . GLY A 1 94 ? 23.247 6.610 -12.180 1.00 80.38 94 GLY A C 1
ATOM 781 O O . GLY A 1 94 ? 23.969 6.942 -13.115 1.00 80.38 94 GLY A O 1
ATOM 782 N N . TYR A 1 95 ? 23.325 7.163 -10.960 1.00 75.94 95 TYR A N 1
ATOM 783 C CA . TYR A 1 95 ? 24.351 8.150 -10.577 1.00 75.94 95 TYR A CA 1
ATOM 784 C C . TYR A 1 95 ? 25.750 7.534 -10.542 1.00 75.94 95 TYR A C 1
ATOM 786 O O . TYR A 1 95 ? 26.631 8.046 -11.214 1.00 75.94 95 TYR A O 1
ATOM 794 N N . VAL A 1 96 ? 25.909 6.381 -9.885 1.00 76.88 96 VAL A N 1
ATOM 795 C CA . VAL A 1 96 ? 27.185 5.644 -9.802 1.00 76.88 96 VAL A CA 1
ATOM 796 C C . VAL A 1 96 ? 27.795 5.426 -11.191 1.00 76.88 96 VAL A C 1
ATOM 798 O O . VAL A 1 96 ? 28.872 5.917 -11.494 1.00 76.88 96 VAL A O 1
ATOM 801 N N . GLY A 1 97 ? 27.044 4.816 -12.113 1.00 79.75 97 GLY A N 1
ATOM 802 C CA . GLY A 1 97 ? 27.564 4.578 -13.460 1.00 79.75 97 GLY A CA 1
ATOM 803 C C . GLY A 1 97 ? 27.646 5.824 -14.351 1.00 79.75 97 GLY A C 1
ATOM 804 O O . GLY A 1 97 ? 28.187 5.734 -15.455 1.00 79.75 97 GLY A O 1
ATOM 805 N N . LEU A 1 98 ? 27.060 6.957 -13.943 1.00 79.81 98 LEU A N 1
ATOM 806 C CA . LEU A 1 98 ? 27.269 8.253 -14.596 1.00 79.81 98 LEU A CA 1
ATOM 807 C C . LEU A 1 98 ? 28.574 8.892 -14.107 1.00 79.81 98 LEU A C 1
ATOM 809 O O . LEU A 1 98 ? 29.291 9.457 -14.927 1.00 79.81 98 LEU A O 1
ATOM 813 N N . GLU A 1 99 ? 28.888 8.782 -12.816 1.00 77.38 99 GLU A N 1
ATOM 814 C CA . GLU A 1 99 ? 30.157 9.228 -12.233 1.00 77.38 99 GLU A CA 1
ATOM 815 C C . GLU A 1 99 ? 31.336 8.493 -12.866 1.00 77.38 99 GLU A C 1
ATOM 817 O O . GLU A 1 99 ? 32.233 9.165 -13.372 1.00 77.38 99 GLU A O 1
ATOM 822 N N . ASP A 1 100 ? 31.261 7.163 -12.978 1.00 81.62 100 ASP A N 1
ATOM 823 C CA . ASP A 1 100 ? 32.280 6.343 -13.649 1.00 81.62 100 ASP A CA 1
ATOM 824 C C . ASP A 1 100 ? 32.541 6.824 -15.088 1.00 81.62 100 ASP A C 1
ATOM 826 O O . ASP A 1 100 ? 33.676 7.049 -15.503 1.00 81.62 100 ASP A O 1
ATOM 830 N N . GLN A 1 101 ? 31.472 7.066 -15.856 1.00 82.12 101 GLN A N 1
ATOM 831 C CA . GLN A 1 101 ? 31.589 7.578 -17.227 1.00 82.12 101 GLN A CA 1
ATOM 832 C C . GLN A 1 101 ? 32.200 8.974 -17.274 1.00 82.12 101 GLN A C 1
ATOM 834 O O . GLN A 1 101 ? 32.939 9.297 -18.203 1.00 82.12 101 GLN A O 1
ATOM 839 N N . LEU A 1 102 ? 31.867 9.830 -16.309 1.00 78.56 102 LEU A N 1
ATOM 840 C CA . LEU A 1 102 ? 32.432 11.168 -16.233 1.00 78.56 102 LEU A CA 1
ATOM 841 C C . LEU A 1 102 ? 33.929 11.107 -15.902 1.00 78.56 102 LEU A C 1
ATOM 843 O O . LEU A 1 102 ? 34.697 11.897 -16.441 1.00 78.56 102 LEU A O 1
ATOM 847 N N . GLU A 1 103 ? 34.349 10.177 -15.043 1.00 79.00 103 GLU A N 1
ATOM 848 C CA . GLU A 1 103 ? 35.762 9.942 -14.731 1.00 79.00 103 GLU A CA 1
ATOM 849 C C . GLU A 1 103 ? 36.548 9.406 -15.931 1.00 79.00 103 GLU A C 1
ATOM 851 O O . GLU A 1 103 ? 37.682 9.833 -16.156 1.00 79.00 103 GLU A O 1
ATOM 856 N N . GLU A 1 104 ? 35.938 8.534 -16.736 1.00 79.19 104 GLU A N 1
ATOM 857 C CA . GLU A 1 104 ? 36.535 8.007 -17.967 1.00 79.19 104 GLU A CA 1
ATOM 858 C C . GLU A 1 104 ? 36.628 9.062 -19.083 1.00 79.19 104 GLU A C 1
ATOM 860 O O . GLU A 1 104 ? 37.659 9.188 -19.744 1.00 79.19 104 GLU A O 1
ATOM 865 N N . THR A 1 105 ? 35.558 9.832 -19.310 1.00 75.94 105 THR A N 1
ATOM 866 C CA . THR A 1 105 ? 35.455 10.779 -20.440 1.00 75.94 105 THR A CA 1
ATOM 867 C C . THR A 1 105 ? 36.131 12.121 -20.174 1.00 75.94 105 THR A C 1
ATOM 869 O O . THR A 1 105 ? 36.564 12.793 -21.111 1.00 75.94 105 THR A O 1
ATOM 872 N N . MET A 1 106 ? 36.253 12.520 -18.906 1.00 62.50 106 MET A N 1
ATOM 873 C CA . MET A 1 106 ? 36.886 13.769 -18.489 1.00 62.50 106 MET A CA 1
ATOM 874 C C . MET A 1 106 ? 38.055 13.476 -17.532 1.00 62.50 106 MET A C 1
ATOM 876 O O . MET A 1 106 ? 37.932 13.703 -16.323 1.00 62.50 106 MET A O 1
ATOM 880 N N . PRO A 1 107 ? 39.260 13.123 -18.033 1.00 58.16 107 PRO A N 1
ATOM 881 C CA . PRO A 1 107 ? 40.469 13.080 -17.197 1.00 58.16 107 PRO A CA 1
ATOM 882 C C . PRO A 1 107 ? 40.811 14.457 -16.586 1.00 58.16 107 PRO A C 1
ATOM 884 O O . PRO A 1 107 ? 41.664 14.573 -15.705 1.00 58.16 107 PRO A O 1
ATOM 887 N N . VAL A 1 108 ? 40.105 15.509 -17.015 1.00 54.56 108 VAL A N 1
ATOM 888 C CA . VAL A 1 108 ? 40.178 16.886 -16.524 1.00 54.56 108 VAL A CA 1
ATOM 889 C C . VAL A 1 108 ? 39.894 16.992 -15.018 1.00 54.56 108 VAL A C 1
ATOM 891 O O . VAL A 1 108 ? 40.463 17.857 -14.370 1.00 54.56 108 VAL A O 1
ATOM 894 N N . LYS A 1 109 ? 39.112 16.096 -14.392 1.00 54.25 109 LYS A N 1
ATOM 895 C CA . LYS A 1 109 ? 38.963 16.106 -12.918 1.00 54.25 109 LYS A CA 1
ATOM 896 C C . LYS A 1 109 ? 40.293 15.852 -12.195 1.00 54.25 109 LYS A C 1
ATOM 898 O O . LYS A 1 109 ? 40.571 16.512 -11.195 1.00 54.25 109 LYS A O 1
ATOM 903 N N . LYS A 1 110 ? 41.156 14.970 -12.722 1.00 53.94 110 LYS A N 1
ATOM 904 C CA . LYS A 1 110 ? 42.512 14.762 -12.180 1.00 53.94 110 LYS A CA 1
ATOM 905 C C . LYS A 1 110 ? 43.385 15.998 -12.387 1.00 53.94 110 LYS A C 1
ATOM 907 O O . LYS A 1 110 ? 44.105 16.372 -11.468 1.00 53.94 110 LYS A O 1
ATOM 912 N N . SER A 1 111 ? 43.305 16.660 -13.546 1.00 53.88 111 SER A N 1
ATOM 913 C CA . SER A 1 111 ? 44.089 17.879 -13.801 1.00 53.88 111 SER A CA 1
ATOM 914 C C . SER A 1 111 ? 43.602 19.074 -12.976 1.00 53.88 111 SER A C 1
ATOM 916 O O . SER A 1 111 ? 44.425 19.828 -12.468 1.00 53.88 111 SER A O 1
ATOM 918 N N . ILE A 1 112 ? 42.291 19.207 -12.771 1.00 57.22 112 ILE A N 1
ATOM 919 C CA . ILE A 1 112 ? 41.660 20.219 -11.923 1.00 57.22 112 ILE A CA 1
ATOM 920 C C . ILE A 1 112 ? 42.052 20.000 -10.457 1.00 57.22 112 ILE A C 1
ATOM 922 O O . ILE A 1 112 ? 42.556 20.930 -9.833 1.00 57.22 112 ILE A O 1
ATOM 926 N N . ASN A 1 113 ? 41.924 18.778 -9.927 1.00 61.47 113 ASN A N 1
ATOM 927 C CA . ASN A 1 113 ? 42.341 18.451 -8.557 1.00 61.47 113 ASN A CA 1
ATOM 928 C C . ASN A 1 113 ? 43.855 18.630 -8.357 1.00 61.47 113 ASN A C 1
ATOM 930 O O . ASN A 1 113 ? 44.282 19.152 -7.330 1.00 61.47 113 ASN A O 1
ATOM 934 N N . LEU A 1 114 ? 44.673 18.291 -9.359 1.00 61.12 114 LEU A N 1
ATOM 935 C CA . LEU A 1 114 ? 46.117 18.543 -9.351 1.00 61.12 114 LEU A CA 1
ATOM 936 C C . LEU A 1 114 ? 46.450 20.045 -9.420 1.00 61.12 114 LEU A C 1
ATOM 938 O O . LEU A 1 114 ? 47.412 20.487 -8.793 1.00 61.12 114 LEU A O 1
ATOM 942 N N . CYS A 1 115 ? 45.675 20.840 -10.164 1.00 58.75 115 CYS A N 1
ATOM 943 C CA . CYS A 1 115 ? 45.808 22.298 -10.225 1.00 58.75 115 CYS A CA 1
ATOM 944 C C . CYS A 1 115 ? 45.392 22.965 -8.911 1.00 58.75 115 CYS A C 1
ATOM 946 O O . CYS A 1 115 ? 46.103 23.851 -8.439 1.00 58.75 115 CYS A O 1
ATOM 948 N N . TYR A 1 116 ? 44.287 22.534 -8.296 1.00 60.59 116 TYR A N 1
ATOM 949 C CA . TYR A 1 116 ? 43.869 23.018 -6.980 1.00 60.59 116 TYR A CA 1
ATOM 950 C C . TYR A 1 116 ? 44.871 22.614 -5.893 1.00 60.59 116 TYR A C 1
ATOM 952 O O . TYR A 1 116 ? 45.272 23.470 -5.109 1.00 60.59 116 TYR A O 1
ATOM 960 N N . GLY A 1 117 ? 45.366 21.371 -5.906 1.00 66.44 117 GLY A N 1
ATOM 961 C CA . GLY A 1 117 ? 46.414 20.900 -4.995 1.00 66.44 117 GLY A CA 1
ATOM 962 C C . GLY A 1 117 ? 47.715 21.696 -5.128 1.00 66.44 117 GLY A C 1
ATOM 963 O O . GLY A 1 117 ? 48.210 22.237 -4.142 1.00 66.44 117 GLY A O 1
ATOM 964 N N . ARG A 1 118 ? 48.221 21.886 -6.357 1.00 61.66 118 ARG A N 1
ATOM 965 C CA . ARG A 1 118 ? 49.423 22.707 -6.603 1.00 61.66 118 ARG A CA 1
ATOM 966 C C . ARG A 1 118 ? 49.235 24.175 -6.228 1.00 61.66 118 ARG A C 1
ATOM 968 O O . ARG A 1 118 ? 50.175 24.802 -5.743 1.00 61.66 118 ARG A O 1
ATOM 975 N N . ARG A 1 119 ? 48.043 24.741 -6.444 1.00 65.31 119 ARG A N 1
ATOM 976 C CA . ARG A 1 119 ? 47.723 26.113 -6.024 1.00 65.31 119 ARG A CA 1
ATOM 977 C C . ARG A 1 119 ? 47.717 26.227 -4.498 1.00 65.31 119 ARG A C 1
ATOM 979 O O . ARG A 1 119 ? 48.306 27.169 -3.979 1.00 65.31 119 ARG A O 1
ATOM 986 N N . GLN A 1 120 ? 47.137 25.257 -3.793 1.00 56.03 120 GLN A N 1
ATOM 987 C CA . GLN A 1 120 ? 47.100 25.247 -2.332 1.00 56.03 120 GLN A CA 1
ATOM 988 C C . GLN A 1 120 ? 48.497 25.078 -1.719 1.00 56.03 120 GLN A C 1
ATOM 990 O O . GLN A 1 120 ? 48.850 25.802 -0.796 1.00 56.03 120 GLN A O 1
ATOM 995 N N . GLU A 1 121 ? 49.338 24.201 -2.269 1.00 67.06 121 GLU A N 1
ATOM 996 C CA . GLU A 1 121 ? 50.738 24.059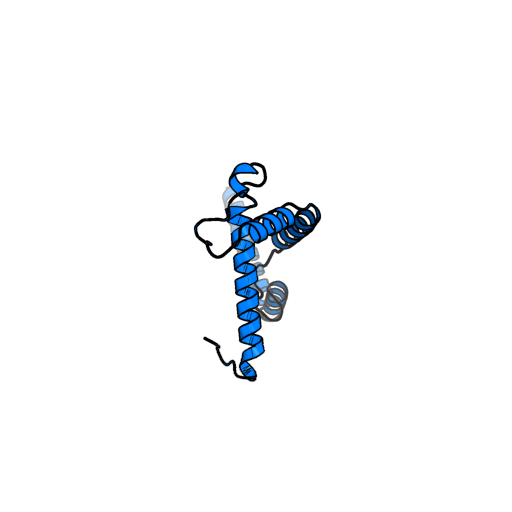 -1.838 1.00 67.06 121 GLU A CA 1
ATOM 997 C C . GLU A 1 121 ? 51.564 25.332 -2.042 1.00 67.06 121 GLU A C 1
ATOM 999 O O . GLU A 1 121 ? 52.482 25.608 -1.265 1.00 67.06 121 GLU A O 1
ATOM 1004 N N . LYS A 1 122 ? 51.275 26.092 -3.104 1.00 70.75 122 LYS A N 1
ATOM 1005 C CA . LYS A 1 122 ? 51.956 27.357 -3.384 1.00 70.75 122 LYS A CA 1
ATOM 1006 C C . LYS A 1 122 ? 51.554 28.429 -2.371 1.00 70.75 122 LYS A C 1
ATOM 1008 O O . LYS A 1 122 ? 52.432 29.049 -1.782 1.00 70.75 122 LYS A O 1
ATOM 1013 N N . ILE A 1 123 ? 50.252 28.547 -2.101 1.00 68.81 123 ILE A N 1
ATOM 1014 C CA . ILE A 1 123 ? 49.706 29.432 -1.063 1.00 68.81 123 ILE A CA 1
ATOM 1015 C C . ILE A 1 123 ? 50.300 29.072 0.305 1.00 68.81 123 ILE A C 1
ATOM 1017 O O . ILE A 1 123 ? 50.819 29.945 0.987 1.00 68.81 123 ILE A O 1
ATOM 1021 N N . ASN A 1 124 ? 50.320 27.786 0.668 1.00 67.50 124 ASN A N 1
ATOM 1022 C CA . ASN A 1 124 ? 50.837 27.327 1.959 1.00 67.50 124 ASN A CA 1
ATOM 1023 C C . ASN A 1 124 ? 52.346 27.609 2.130 1.00 67.50 124 ASN A C 1
ATOM 1025 O O . ASN A 1 124 ? 52.799 27.949 3.226 1.00 67.50 124 ASN A O 1
ATOM 1029 N N . ARG A 1 125 ? 53.140 27.493 1.053 1.00 65.81 125 ARG A N 1
ATOM 1030 C CA . ARG A 1 125 ? 54.567 27.858 1.058 1.00 65.81 125 ARG A CA 1
ATOM 1031 C C . ARG A 1 125 ? 54.767 29.358 1.247 1.00 65.81 125 ARG A C 1
ATOM 1033 O O . ARG A 1 125 ? 55.567 29.743 2.096 1.00 65.81 125 ARG A O 1
ATOM 1040 N N . GLU A 1 126 ? 54.026 30.183 0.513 1.00 65.81 126 GLU A N 1
ATOM 1041 C CA . GLU A 1 126 ? 54.081 31.646 0.632 1.00 65.81 126 GLU A CA 1
ATOM 1042 C C . GLU A 1 126 ? 53.670 32.108 2.039 1.00 65.81 126 GLU A C 1
ATOM 1044 O O . GLU A 1 126 ? 54.398 32.878 2.665 1.00 65.81 126 GLU A O 1
ATOM 1049 N N . THR A 1 127 ? 52.599 31.552 2.612 1.00 57.03 127 THR A N 1
ATOM 1050 C CA . THR A 1 127 ? 52.190 31.850 3.995 1.00 57.03 127 THR A CA 1
ATOM 1051 C C . THR A 1 127 ? 53.222 31.402 5.032 1.00 57.03 127 THR A C 1
ATOM 1053 O O . THR A 1 127 ? 53.424 32.098 6.023 1.00 57.03 127 THR A O 1
ATOM 1056 N N . SER A 1 128 ? 53.927 30.285 4.804 1.00 59.56 128 SER A N 1
ATOM 1057 C CA . SER A 1 128 ? 54.966 29.797 5.728 1.00 59.56 128 SER A CA 1
ATOM 1058 C C . SER A 1 128 ? 56.243 30.644 5.727 1.00 59.56 128 SER A C 1
ATOM 1060 O O . SER A 1 128 ? 56.955 30.673 6.727 1.00 59.56 128 SER A O 1
ATOM 1062 N N . LEU A 1 129 ? 56.541 31.324 4.614 1.00 63.25 129 LEU A N 1
ATOM 1063 C CA . LEU A 1 129 ? 57.679 32.240 4.500 1.00 63.25 129 LEU A CA 1
ATOM 1064 C C . LEU A 1 129 ? 57.374 33.578 5.178 1.00 63.25 129 LEU A C 1
ATOM 1066 O O . LEU A 1 129 ? 58.239 34.126 5.852 1.00 63.25 129 LEU A O 1
ATOM 1070 N N . ILE A 1 130 ? 56.133 34.057 5.058 1.00 59.25 130 ILE A N 1
ATOM 1071 C CA . ILE A 1 130 ? 55.661 35.286 5.711 1.00 59.25 130 ILE A CA 1
ATOM 1072 C C . ILE A 1 130 ? 55.639 35.138 7.244 1.00 59.25 130 ILE A C 1
ATOM 1074 O O . ILE A 1 130 ? 55.889 36.105 7.946 1.00 59.25 130 ILE A O 1
ATOM 1078 N N . GLN A 1 131 ? 55.394 33.933 7.770 1.00 53.03 131 GLN A N 1
ATOM 1079 C CA . GLN A 1 131 ? 55.386 33.642 9.215 1.00 53.03 131 GLN A CA 1
ATOM 1080 C C . GLN A 1 131 ? 56.779 33.413 9.840 1.00 53.03 131 GLN A C 1
ATOM 1082 O O . GLN A 1 131 ? 56.868 33.186 11.044 1.00 53.03 131 GLN A O 1
ATOM 1087 N N . ARG A 1 132 ? 57.856 33.401 9.040 1.00 55.19 132 ARG A N 1
ATOM 1088 C CA . ARG A 1 132 ? 59.249 33.226 9.507 1.00 55.19 132 ARG A CA 1
ATOM 1089 C C . ARG A 1 132 ? 60.061 34.530 9.519 1.00 55.19 132 ARG A C 1
ATOM 1091 O O . ARG A 1 132 ? 61.252 34.478 9.821 1.00 55.19 132 ARG A O 1
ATOM 1098 N N . LEU A 1 133 ? 59.431 35.651 9.169 1.00 51.62 133 LEU A N 1
ATOM 1099 C CA . LEU A 1 133 ? 59.920 37.018 9.378 1.00 51.62 133 LEU A CA 1
ATOM 1100 C C . LEU A 1 133 ? 59.293 37.581 10.656 1.00 51.62 133 LEU A C 1
ATOM 1102 O O . LEU A 1 133 ? 60.007 38.328 11.357 1.00 51.62 133 LEU A O 1
#

pLDDT: mean 81.52, std 12.95, range [51.62, 95.56]

Foldseek 3Di:
DDDDDDPVCPVVVVVVVVVVVVVVLVCCCVPQAVVCVVPVVSQQDGDPVCPVDDSVNSVVSSVVCNDPVNVVVVVVVVVVVVPPPDPDQPDPCRPVVVVVVCVVVCVVVVVVVVVVVVVVVVVVVVVVVVVVD

Radius of gyration: 28.32 Å; chains: 1; bounding box: 82×46×47 Å

Secondary structure (DSSP, 8-state):
--PPPPGGGHHHHHHHHHHHHHHHHHHHIIIIIGGGTT-GGGGSS--GGGTTS-HHHHHHHHHHHTSHHHHHHHHHHHHHHHT-S-----STTTTHHHHHHHHHH-THHHHHHHHHHHHHHHHHHHHHHHTT-

Sequence (133 aa):
MAYVVGEGGKKMVLSSAAKKWKDFKFTLTRQFILPFANEKEKLKDPPQLYNFIEKLQWDAFVASRLSLDFEAVHSEQSQRREKCEYNHRLSRKGYVGLEDQLEETMPVKKSINLCYGRRQEKINRETSLIQRL

Organism: Prunus dulcis (NCBI:txid3755)